Protein AF-A0A967YFQ2-F1 (afdb_monomer_lite)

Radius of gyration: 12.07 Å; chains: 1; bounding box: 28×14×35 Å

Secondary structure (DSSP, 8-state):
--EEEEEETT-SSS-HHHHHHHHHH--SSEEEEEETT--TT-HHHHHHHHHHHHHHHHHHHHHHH-

Sequence (66 aa):
VPVLFVHGTDDRRVPPEMSRRLYENTSSPKRIKFIKGGGHNNSGTIGGEDYIRTISEFEDFIRKTS

pLDDT: mean 97.16, std 4.01, range [70.44, 98.69]

Structure (mmCIF, N/CA/C/O backbone):
data_AF-A0A967YFQ2-F1
#
_entry.id   AF-A0A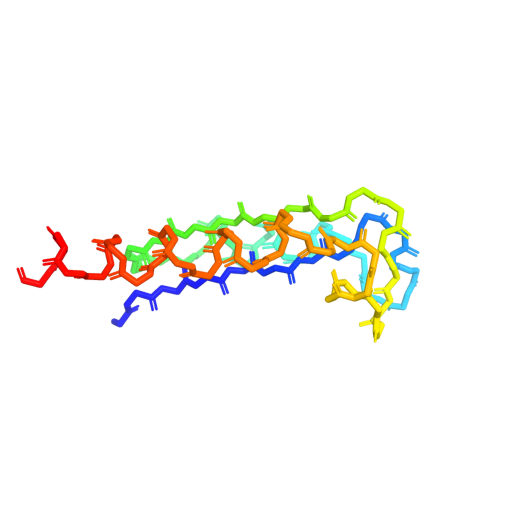967YFQ2-F1
#
loop_
_atom_site.group_PDB
_atom_site.id
_atom_site.type_symbol
_atom_site.label_atom_id
_atom_site.label_alt_id
_atom_site.label_comp_id
_atom_site.label_asym_id
_atom_site.label_entity_id
_atom_site.label_seq_id
_atom_site.pdbx_PDB_ins_code
_atom_site.Cartn_x
_atom_site.Cartn_y
_atom_site.Cartn_z
_atom_site.occupancy
_atom_site.B_iso_or_equiv
_atom_site.auth_seq_id
_atom_site.auth_comp_id
_atom_site.auth_asym_id
_atom_site.auth_atom_id
_atom_site.pdbx_PDB_model_num
ATOM 1 N N . VAL A 1 1 ? -12.884 -6.773 10.128 1.00 92.62 1 VAL A N 1
ATOM 2 C CA . VAL A 1 1 ? -11.472 -7.218 10.030 1.00 92.62 1 VAL A CA 1
ATOM 3 C C . VAL A 1 1 ? -10.697 -6.127 9.310 1.00 92.62 1 VAL A C 1
ATOM 5 O O . VAL A 1 1 ? -11.186 -5.699 8.270 1.00 92.62 1 VAL A O 1
ATOM 8 N N . PRO A 1 2 ? -9.579 -5.614 9.849 1.00 97.62 2 PRO A N 1
ATOM 9 C CA . PRO A 1 2 ? -8.760 -4.626 9.147 1.00 97.62 2 PRO A CA 1
ATOM 10 C C . PRO A 1 2 ? -8.216 -5.166 7.815 1.00 97.62 2 PRO A C 1
ATOM 12 O O . PRO A 1 2 ? -7.881 -6.346 7.732 1.00 97.62 2 PRO A O 1
ATOM 15 N N . VAL A 1 3 ? -8.104 -4.319 6.785 1.00 98.25 3 VAL A N 1
ATOM 16 C CA . VAL A 1 3 ? -7.649 -4.727 5.437 1.00 98.25 3 VAL A CA 1
ATOM 17 C C . VAL A 1 3 ? -6.483 -3.864 4.951 1.00 98.25 3 VAL A C 1
ATOM 19 O O . VAL A 1 3 ? -6.544 -2.634 5.002 1.00 98.25 3 VAL A O 1
ATOM 22 N N . LEU A 1 4 ? -5.443 -4.512 4.426 1.00 98.56 4 LEU A N 1
ATOM 23 C CA . LEU A 1 4 ? -4.342 -3.871 3.713 1.00 98.56 4 LEU A CA 1
ATOM 24 C C . LEU A 1 4 ? -4.410 -4.228 2.229 1.00 98.56 4 LEU A C 1
ATOM 26 O O . LEU A 1 4 ? -4.386 -5.401 1.865 1.00 98.56 4 LEU A O 1
ATOM 30 N N . PHE A 1 5 ? -4.433 -3.209 1.377 1.00 98.56 5 PHE A N 1
ATOM 31 C CA . PHE A 1 5 ? -4.260 -3.358 -0.064 1.00 98.56 5 PHE A CA 1
ATOM 32 C C . PHE A 1 5 ? -2.817 -3.012 -0.436 1.00 98.56 5 PHE A C 1
ATOM 34 O O . PHE A 1 5 ? -2.366 -1.904 -0.155 1.00 98.56 5 PHE A O 1
ATOM 41 N N . VAL A 1 6 ? -2.103 -3.919 -1.101 1.00 98.44 6 VAL A N 1
ATOM 42 C CA . VAL A 1 6 ? -0.788 -3.638 -1.701 1.00 98.44 6 VAL A CA 1
ATOM 43 C C . VAL A 1 6 ? -0.880 -3.896 -3.196 1.00 98.44 6 VAL A C 1
ATOM 45 O O . VAL A 1 6 ? -1.385 -4.941 -3.601 1.00 98.44 6 VAL A O 1
ATOM 48 N N . HIS A 1 7 ? -0.439 -2.943 -4.015 1.00 98.69 7 HIS A N 1
ATOM 49 C CA . HIS A 1 7 ? -0.605 -3.034 -5.462 1.00 98.69 7 HIS A CA 1
ATOM 50 C C . HIS A 1 7 ? 0.547 -2.370 -6.225 1.00 98.69 7 HIS A C 1
ATOM 52 O O . HIS A 1 7 ? 1.006 -1.293 -5.849 1.00 98.69 7 HIS A O 1
ATOM 58 N N . GLY A 1 8 ? 1.008 -2.984 -7.313 1.00 98.50 8 GLY A N 1
ATOM 59 C CA . GLY A 1 8 ? 2.072 -2.440 -8.156 1.00 98.50 8 GLY A CA 1
ATOM 60 C C . GLY A 1 8 ? 1.552 -1.431 -9.188 1.00 98.50 8 GLY A C 1
ATOM 61 O O . GLY A 1 8 ? 0.569 -1.705 -9.860 1.00 98.50 8 GLY A O 1
ATOM 62 N N . THR A 1 9 ? 2.191 -0.267 -9.349 1.00 98.44 9 THR A N 1
ATOM 63 C CA . THR A 1 9 ? 1.698 0.789 -10.267 1.00 98.44 9 THR A CA 1
ATOM 64 C C . THR A 1 9 ? 1.761 0.435 -11.751 1.00 98.44 9 THR A C 1
ATOM 66 O O . THR A 1 9 ? 1.094 1.077 -12.558 1.00 98.44 9 THR A O 1
ATOM 69 N N . ASP A 1 10 ? 2.564 -0.561 -12.106 1.00 98.38 10 ASP A N 1
ATOM 70 C CA . ASP A 1 10 ? 2.846 -0.977 -13.477 1.00 98.38 10 ASP A CA 1
ATOM 71 C C . ASP A 1 10 ? 2.145 -2.310 -13.801 1.00 98.38 10 ASP A C 1
ATOM 73 O O . ASP A 1 10 ? 2.412 -2.936 -14.833 1.00 98.38 10 ASP A O 1
ATOM 77 N N . ASP A 1 11 ? 1.227 -2.764 -12.937 1.00 98.19 11 ASP A N 1
ATOM 78 C CA . ASP A 1 11 ? 0.359 -3.896 -13.235 1.00 98.19 11 ASP A CA 1
ATOM 79 C C . ASP A 1 11 ? -0.638 -3.526 -14.345 1.00 98.19 11 ASP A C 1
ATOM 81 O O . ASP A 1 11 ? -1.601 -2.786 -14.161 1.00 98.19 11 ASP A O 1
ATOM 85 N N . ARG A 1 12 ? -0.389 -4.067 -15.540 1.00 96.19 12 ARG A N 1
ATOM 86 C CA . ARG A 1 12 ? -1.261 -3.907 -16.712 1.00 96.19 12 ARG A CA 1
ATOM 87 C C . ARG A 1 12 ? -2.326 -4.997 -16.824 1.00 96.19 12 ARG A C 1
ATOM 89 O O . ARG A 1 12 ? -3.211 -4.879 -17.666 1.00 96.19 12 ARG A O 1
ATOM 96 N N . ARG A 1 13 ? -2.221 -6.075 -16.039 1.00 97.75 13 ARG A N 1
ATOM 97 C CA . ARG A 1 13 ? -3.205 -7.171 -16.023 1.00 97.75 13 ARG A CA 1
ATOM 98 C C . ARG A 1 13 ? -4.368 -6.821 -15.109 1.00 97.75 13 ARG A C 1
ATOM 100 O O . ARG A 1 13 ? -5.517 -7.032 -15.480 1.00 97.75 13 ARG A O 1
ATOM 107 N N . VAL A 1 14 ? -4.057 -6.265 -13.943 1.00 97.19 14 VAL A N 1
ATOM 108 C CA . VAL A 1 14 ? -5.02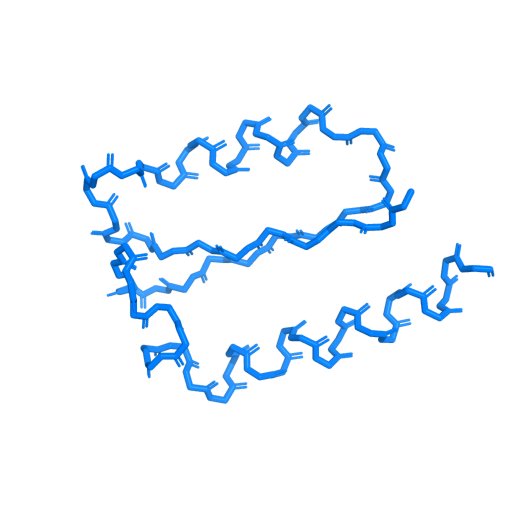8 -5.765 -12.971 1.00 97.19 14 VAL A CA 1
ATOM 109 C C . VAL A 1 14 ? -4.636 -4.327 -12.639 1.00 97.19 14 VAL A C 1
ATOM 111 O O . VAL A 1 14 ? -3.722 -4.137 -11.853 1.00 97.19 14 VAL A O 1
ATOM 114 N N . PRO A 1 15 ? -5.276 -3.311 -13.242 1.00 97.62 15 PRO A N 1
ATOM 115 C CA . PRO A 1 15 ? -4.863 -1.922 -13.056 1.00 97.62 15 PRO A CA 1
ATOM 116 C C . PRO A 1 15 ? -4.975 -1.422 -11.599 1.00 97.62 15 PRO A C 1
ATOM 118 O O . PRO A 1 15 ? -5.943 -1.777 -10.911 1.00 97.62 15 PRO A O 1
ATOM 121 N N . PRO A 1 16 ? -4.077 -0.522 -11.142 1.00 98.12 16 PRO A N 1
ATOM 122 C CA . PRO A 1 16 ? -4.068 0.032 -9.778 1.00 98.12 16 PRO A CA 1
ATOM 123 C C . PRO A 1 16 ? -5.376 0.684 -9.327 1.00 98.12 16 PRO A C 1
ATOM 125 O O . PRO A 1 16 ? -5.712 0.693 -8.136 1.00 98.12 16 PRO A O 1
ATOM 128 N N . GLU A 1 17 ? -6.147 1.214 -10.272 1.00 98.31 17 GLU A N 1
ATOM 129 C CA . GLU A 1 17 ? -7.459 1.809 -10.040 1.00 98.31 17 GLU A CA 1
ATOM 130 C C . GLU A 1 17 ? -8.445 0.797 -9.441 1.00 98.31 17 GLU A C 1
ATOM 132 O O . GLU A 1 17 ? -9.326 1.183 -8.672 1.00 98.31 17 GLU A O 1
ATOM 137 N N . MET A 1 18 ? -8.287 -0.501 -9.723 1.00 98.44 18 MET A N 1
ATOM 138 C CA . MET A 1 18 ? -9.119 -1.545 -9.121 1.00 98.44 18 MET A CA 1
ATOM 139 C C . MET A 1 18 ? -8.894 -1.633 -7.607 1.00 98.44 18 MET A C 1
ATOM 141 O O . MET A 1 18 ? -9.865 -1.659 -6.848 1.00 98.44 18 MET A O 1
ATOM 145 N N . SER A 1 19 ? -7.640 -1.585 -7.142 1.00 98.38 19 SER A N 1
ATOM 146 C CA . SER A 1 19 ? -7.339 -1.522 -5.705 1.00 98.38 19 SER A CA 1
ATOM 147 C C . SER A 1 19 ? -7.815 -0.216 -5.067 1.00 98.38 19 SER A C 1
ATOM 149 O O . SER A 1 19 ? -8.301 -0.263 -3.938 1.00 98.38 19 SER A O 1
ATOM 151 N N . ARG A 1 20 ? -7.765 0.930 -5.772 1.00 98.56 20 ARG A N 1
ATOM 152 C CA . ARG A 1 20 ? -8.379 2.179 -5.264 1.00 98.56 20 ARG A CA 1
ATOM 153 C C . ARG A 1 20 ? -9.878 2.021 -5.052 1.00 98.56 20 ARG A C 1
ATOM 155 O O . ARG A 1 20 ? -10.361 2.335 -3.970 1.00 98.56 20 ARG A O 1
ATOM 162 N N . ARG A 1 21 ? -10.597 1.468 -6.033 1.00 98.69 21 ARG A N 1
ATOM 163 C CA . ARG A 1 21 ? -12.048 1.249 -5.934 1.00 98.69 21 ARG A CA 1
ATOM 164 C C . ARG A 1 21 ? -12.403 0.339 -4.762 1.00 98.69 21 ARG A C 1
ATOM 166 O O . ARG A 1 21 ? -13.327 0.648 -4.012 1.00 98.69 21 ARG A O 1
ATOM 173 N N . LEU A 1 22 ? -11.670 -0.760 -4.572 1.00 98.56 22 LEU A N 1
ATOM 174 C CA . LEU A 1 22 ? -11.870 -1.644 -3.419 1.00 98.56 22 LEU A CA 1
ATOM 175 C C . LEU A 1 22 ? -11.589 -0.919 -2.101 1.00 98.56 22 LEU A C 1
ATOM 177 O O . LEU A 1 22 ? -12.394 -1.006 -1.173 1.00 98.56 22 LEU A O 1
ATOM 181 N N . TYR A 1 23 ? -10.490 -0.165 -2.029 1.00 98.69 23 TYR A N 1
ATOM 182 C CA . TYR A 1 23 ? -10.160 0.635 -0.857 1.00 98.69 23 TYR A CA 1
ATOM 183 C C . TYR A 1 23 ? -11.282 1.622 -0.535 1.00 98.69 23 TYR A C 1
ATOM 185 O O . TYR A 1 23 ? -11.798 1.597 0.574 1.00 98.69 23 TYR A O 1
ATOM 193 N N . GLU A 1 24 ? -11.737 2.432 -1.488 1.00 98.62 24 GLU A N 1
ATOM 194 C CA . GLU A 1 24 ? -12.816 3.411 -1.295 1.00 98.62 24 GLU A CA 1
ATOM 195 C C . GLU A 1 24 ? -14.101 2.768 -0.758 1.00 98.62 24 GLU A C 1
ATOM 197 O O . GLU A 1 24 ? -14.663 3.265 0.217 1.00 98.62 24 GLU A O 1
ATOM 202 N N . ASN A 1 25 ? -14.485 1.606 -1.294 1.00 98.50 25 ASN A N 1
ATOM 203 C CA . ASN A 1 25 ? -15.716 0.896 -0.929 1.00 98.50 25 ASN A CA 1
ATOM 204 C C . ASN A 1 25 ? -15.592 -0.014 0.310 1.00 98.50 25 ASN A C 1
ATOM 206 O O . ASN A 1 25 ? -16.574 -0.618 0.731 1.00 98.50 25 ASN A O 1
ATOM 210 N N . THR A 1 26 ? -14.413 -0.128 0.926 1.00 98.38 26 THR A N 1
ATOM 211 C CA . THR A 1 26 ? -14.233 -0.937 2.142 1.00 98.38 26 THR A CA 1
ATOM 212 C C . THR A 1 26 ? -14.654 -0.148 3.386 1.00 98.38 26 THR A C 1
ATOM 214 O O . THR A 1 26 ? -14.069 0.888 3.684 1.00 98.38 26 THR A O 1
ATOM 217 N N . SER A 1 27 ? -15.637 -0.624 4.155 1.00 97.69 27 SER A N 1
ATOM 218 C CA . SER A 1 27 ? -16.079 0.060 5.390 1.00 97.69 27 SER A CA 1
ATOM 219 C C . SER A 1 27 ? -15.243 -0.285 6.628 1.00 97.69 27 SER A C 1
ATOM 221 O O . SER A 1 27 ? -15.279 0.437 7.619 1.00 97.69 27 SER A O 1
ATOM 223 N N . SER A 1 28 ? -14.492 -1.389 6.591 1.00 96.88 28 SER A N 1
ATOM 224 C CA . SER A 1 28 ? -13.575 -1.761 7.676 1.00 96.88 28 SER A CA 1
ATOM 225 C C . SER A 1 28 ? -12.359 -0.824 7.738 1.00 96.88 28 SER A C 1
ATOM 227 O O . SER A 1 28 ? -12.009 -0.214 6.722 1.00 96.88 28 SER A O 1
ATOM 229 N N . PRO A 1 29 ? -11.664 -0.742 8.893 1.00 97.69 29 PRO A N 1
ATOM 230 C CA . PRO A 1 29 ? -10.376 -0.064 8.983 1.00 97.69 29 PRO A CA 1
ATOM 231 C C . PRO A 1 29 ? -9.431 -0.552 7.883 1.00 97.69 29 PRO A C 1
ATOM 233 O O . PRO A 1 29 ? -9.254 -1.756 7.689 1.00 97.69 29 PRO A O 1
ATOM 236 N N . LYS A 1 30 ? -8.861 0.388 7.130 1.00 98.12 30 LYS A N 1
ATOM 237 C CA . LYS A 1 30 ? -8.182 0.087 5.870 1.00 98.12 30 LYS A CA 1
ATOM 238 C C . LYS A 1 30 ? -6.910 0.898 5.667 1.00 98.12 30 LYS A C 1
ATOM 240 O O . LYS A 1 30 ? -6.789 2.037 6.134 1.00 98.12 30 LYS A O 1
ATOM 245 N N . ARG A 1 31 ? -5.973 0.304 4.930 1.00 98.44 31 ARG A N 1
ATOM 246 C CA . ARG A 1 31 ? -4.751 0.933 4.412 1.00 98.44 31 ARG A CA 1
ATOM 247 C C . ARG A 1 31 ? -4.520 0.501 2.967 1.00 98.44 31 ARG A C 1
ATOM 249 O O . ARG A 1 31 ? -4.935 -0.586 2.571 1.00 98.44 31 ARG A O 1
ATOM 256 N N . ILE A 1 32 ? -3.865 1.354 2.188 1.00 98.69 32 ILE A N 1
ATOM 257 C CA . ILE A 1 32 ? -3.468 1.050 0.813 1.00 98.69 32 ILE A CA 1
ATOM 258 C C . ILE A 1 32 ? -2.032 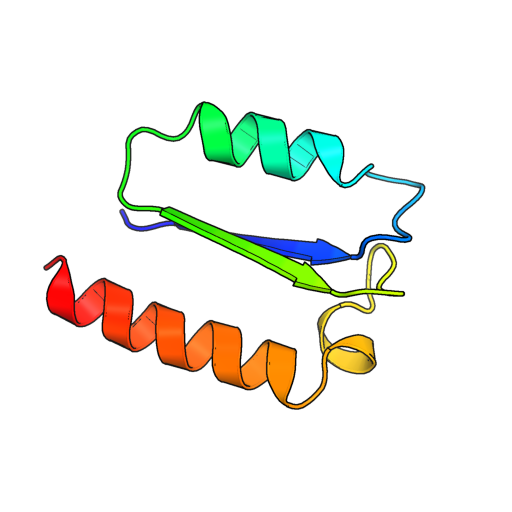1.501 0.566 1.00 98.69 32 ILE A C 1
ATOM 260 O O . ILE A 1 32 ? -1.633 2.582 0.999 1.00 98.69 32 ILE A O 1
ATOM 264 N N . LYS A 1 33 ? -1.275 0.672 -0.150 1.00 98.62 33 LYS A N 1
ATOM 2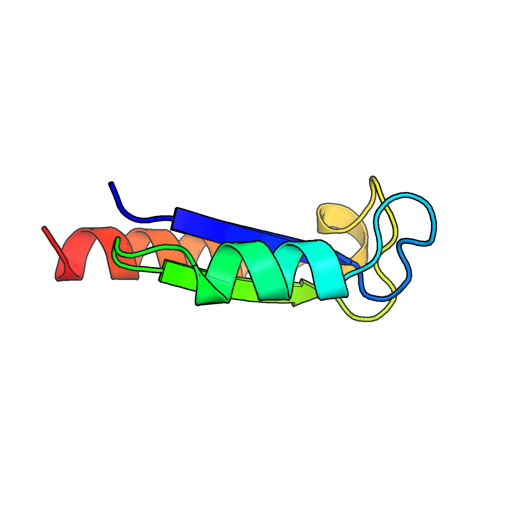65 C CA . LYS A 1 33 ? 0.093 0.936 -0.576 1.00 98.62 33 LYS A CA 1
ATOM 266 C C . LYS A 1 33 ? 0.244 0.662 -2.065 1.00 98.62 33 LYS A C 1
ATOM 268 O O . LYS A 1 33 ? -0.041 -0.439 -2.532 1.00 98.62 33 LYS A O 1
ATOM 273 N N . PHE A 1 34 ? 0.755 1.655 -2.786 1.00 98.50 34 PHE A N 1
ATOM 274 C CA . PHE A 1 34 ? 1.191 1.483 -4.165 1.00 98.50 34 PHE A CA 1
ATOM 275 C C . PHE A 1 34 ? 2.707 1.315 -4.227 1.00 98.50 34 PHE A C 1
ATOM 277 O O . PHE A 1 34 ? 3.444 2.158 -3.716 1.00 98.50 34 PHE A O 1
ATOM 284 N N . ILE A 1 35 ? 3.161 0.238 -4.863 1.00 98.50 35 ILE A N 1
ATOM 285 C CA . ILE A 1 35 ? 4.573 -0.036 -5.124 1.00 98.50 35 ILE A CA 1
ATOM 286 C C . ILE A 1 35 ? 4.909 0.498 -6.514 1.00 98.50 35 ILE A C 1
ATOM 288 O O . ILE A 1 35 ? 4.498 -0.070 -7.529 1.00 98.50 35 ILE A O 1
ATOM 292 N N . LYS A 1 36 ? 5.634 1.619 -6.559 1.00 98.06 36 LYS A N 1
ATOM 293 C CA . LYS A 1 36 ? 6.045 2.256 -7.816 1.00 98.06 36 LYS A CA 1
ATOM 294 C C . LYS A 1 36 ? 6.916 1.296 -8.635 1.00 98.06 36 LYS A C 1
ATOM 296 O O . LYS A 1 36 ? 7.887 0.765 -8.110 1.00 98.06 36 LYS A O 1
ATOM 301 N N . GLY A 1 37 ? 6.575 1.084 -9.904 1.00 97.69 37 GLY A N 1
ATOM 302 C CA . GLY A 1 37 ? 7.270 0.146 -10.796 1.00 97.69 37 GLY A CA 1
ATOM 303 C C . GLY A 1 37 ? 6.912 -1.330 -10.578 1.00 97.69 37 GLY A C 1
ATOM 304 O O . GLY A 1 37 ? 7.393 -2.197 -11.306 1.00 97.69 37 GLY A O 1
ATOM 305 N N . GLY A 1 38 ? 6.086 -1.649 -9.575 1.00 98.00 38 GLY A N 1
ATOM 306 C CA . GLY A 1 38 ? 5.616 -3.011 -9.339 1.00 98.00 38 GLY A CA 1
ATOM 307 C C . GLY A 1 38 ? 4.612 -3.431 -10.408 1.00 98.00 38 GLY A C 1
ATOM 308 O O . GLY A 1 38 ? 3.690 -2.689 -10.714 1.00 98.00 38 GLY A O 1
ATOM 309 N N . GLY A 1 39 ? 4.765 -4.627 -10.953 1.00 97.19 39 GLY A N 1
ATOM 310 C CA . GLY A 1 39 ? 3.765 -5.328 -11.745 1.00 97.19 39 GLY A CA 1
ATOM 311 C C . GLY A 1 39 ? 3.013 -6.385 -10.931 1.00 97.19 39 GLY A C 1
ATOM 312 O O . GLY A 1 39 ? 3.127 -6.476 -9.707 1.00 97.19 39 GLY A O 1
ATOM 313 N N . HIS A 1 40 ? 2.280 -7.234 -11.651 1.00 97.62 40 HIS A N 1
ATOM 314 C CA . HIS A 1 40 ? 1.306 -8.175 -11.090 1.00 97.62 40 HIS A CA 1
ATOM 315 C C . HIS A 1 40 ? 1.837 -9.080 -9.966 1.00 97.62 40 HIS A C 1
ATOM 317 O O . HIS A 1 40 ? 1.174 -9.274 -8.955 1.00 97.62 40 HIS A O 1
ATOM 323 N N . ASN A 1 41 ? 3.057 -9.605 -10.118 1.00 97.12 41 ASN A N 1
ATOM 324 C CA . ASN A 1 41 ? 3.590 -10.662 -9.247 1.00 97.12 41 ASN A CA 1
ATOM 325 C C . ASN A 1 41 ? 4.900 -10.289 -8.540 1.00 97.12 41 ASN A C 1
ATOM 327 O O . ASN A 1 41 ? 5.583 -11.167 -8.024 1.00 97.12 41 ASN A O 1
ATOM 331 N N . ASN A 1 42 ? 5.305 -9.018 -8.549 1.00 97.25 42 ASN A N 1
ATOM 332 C CA . ASN A 1 42 ? 6.639 -8.626 -8.072 1.00 97.25 42 ASN A CA 1
ATOM 333 C C . ASN A 1 42 ? 6.625 -7.444 -7.092 1.00 97.25 42 ASN A C 1
ATOM 335 O O . ASN A 1 42 ? 7.675 -6.866 -6.831 1.00 97.25 42 ASN A O 1
ATOM 339 N N . SER A 1 43 ? 5.469 -7.100 -6.518 1.00 96.56 43 SER A N 1
ATOM 340 C CA . SER A 1 43 ? 5.366 -5.990 -5.558 1.00 96.56 43 SER A CA 1
ATOM 341 C C . SER A 1 43 ? 6.254 -6.191 -4.322 1.00 96.56 43 SER A C 1
ATOM 343 O O . SER A 1 43 ? 6.806 -5.219 -3.820 1.00 96.56 43 SER A O 1
ATOM 345 N N . GLY A 1 44 ? 6.468 -7.437 -3.881 1.00 96.69 44 GLY A N 1
ATOM 346 C CA . GLY A 1 44 ? 7.431 -7.750 -2.818 1.00 96.69 44 GLY A CA 1
ATOM 347 C C . GLY A 1 44 ? 8.882 -7.485 -3.231 1.00 96.69 44 GLY A C 1
ATOM 348 O O . GLY A 1 44 ? 9.621 -6.828 -2.507 1.00 96.69 44 GLY A O 1
ATOM 349 N N . THR A 1 45 ? 9.284 -7.933 -4.424 1.00 98.12 45 THR A N 1
ATOM 350 C CA . THR A 1 45 ? 10.651 -7.745 -4.937 1.00 98.12 45 THR A CA 1
ATOM 351 C C . THR A 1 45 ? 10.957 -6.284 -5.258 1.00 98.12 45 THR A C 1
ATOM 353 O O . THR A 1 45 ? 12.000 -5.784 -4.856 1.00 98.12 45 THR A O 1
ATOM 356 N N . ILE A 1 46 ? 10.055 -5.591 -5.962 1.00 98.31 46 ILE A N 1
ATOM 357 C CA . ILE A 1 46 ? 10.234 -4.181 -6.340 1.00 98.31 46 ILE A CA 1
ATOM 358 C C . ILE A 1 46 ? 10.100 -3.263 -5.124 1.00 98.31 46 ILE A C 1
ATOM 360 O O . ILE A 1 46 ? 10.819 -2.275 -5.016 1.00 98.31 46 ILE A O 1
ATOM 364 N N . GLY A 1 47 ? 9.190 -3.586 -4.202 1.00 97.38 47 GLY A N 1
ATOM 365 C CA . GLY A 1 47 ? 8.976 -2.799 -2.992 1.00 97.38 47 GLY A CA 1
ATOM 366 C C . GLY A 1 47 ? 10.058 -2.998 -1.933 1.00 97.38 47 GLY A C 1
ATOM 367 O O . GLY A 1 47 ? 10.279 -2.089 -1.139 1.00 97.38 47 GLY A O 1
ATOM 368 N N . GLY A 1 48 ? 10.738 -4.149 -1.909 1.00 98.19 48 GLY A N 1
ATOM 369 C CA . GLY A 1 48 ? 11.846 -4.423 -0.994 1.00 98.19 48 GLY A CA 1
ATOM 370 C C . GLY A 1 48 ? 11.512 -4.072 0.459 1.00 98.19 48 GLY A C 1
ATOM 371 O O . GLY A 1 48 ? 10.491 -4.496 1.003 1.00 98.19 48 GLY A O 1
ATOM 372 N N . GLU A 1 49 ? 12.352 -3.247 1.081 1.00 97.94 49 GLU A N 1
ATOM 373 C CA . GLU A 1 49 ? 12.157 -2.780 2.460 1.00 97.94 49 GLU A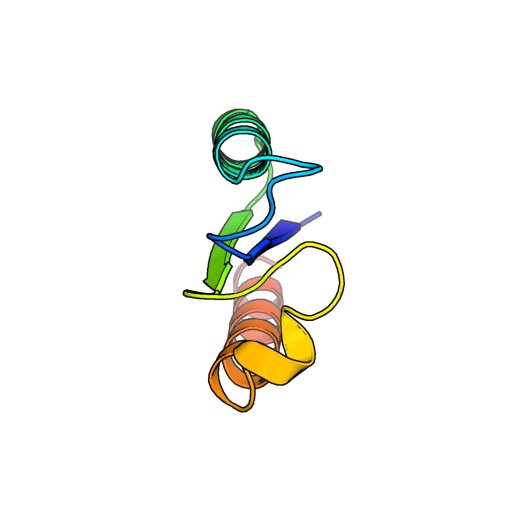 CA 1
ATOM 374 C C . GLU A 1 49 ? 10.850 -2.006 2.661 1.00 97.94 49 GLU A C 1
ATOM 376 O O . GLU A 1 49 ? 10.220 -2.123 3.709 1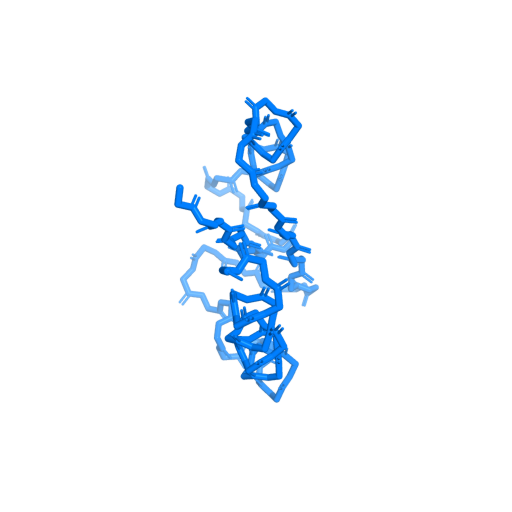.00 97.94 49 GLU A O 1
ATOM 381 N N . ASP A 1 50 ? 10.398 -1.246 1.662 1.00 97.44 50 ASP A N 1
ATOM 382 C CA . ASP A 1 50 ? 9.151 -0.485 1.743 1.00 97.44 50 ASP A CA 1
ATOM 383 C C . ASP A 1 50 ? 7.926 -1.411 1.777 1.00 97.44 50 ASP A C 1
ATOM 385 O O . ASP A 1 50 ? 6.951 -1.128 2.478 1.00 97.44 50 ASP A O 1
ATOM 389 N N . TYR A 1 51 ? 7.996 -2.553 1.084 1.00 98.38 51 TYR A N 1
ATOM 390 C CA . TYR A 1 51 ? 6.980 -3.600 1.184 1.00 98.38 51 TYR A CA 1
ATOM 391 C C . TYR A 1 51 ? 6.944 -4.184 2.600 1.00 98.38 51 TYR A C 1
ATOM 393 O O . TYR A 1 51 ? 5.883 -4.201 3.219 1.00 98.38 51 TYR A O 1
ATOM 401 N N . ILE A 1 52 ? 8.096 -4.595 3.145 1.00 98.38 52 ILE A N 1
ATOM 402 C CA . ILE A 1 52 ? 8.184 -5.178 4.496 1.00 98.38 52 ILE A CA 1
ATOM 403 C C . ILE A 1 52 ? 7.716 -4.183 5.561 1.00 98.38 52 ILE A C 1
ATOM 405 O O . ILE A 1 52 ? 6.886 -4.529 6.400 1.00 98.38 52 ILE A O 1
ATOM 409 N N . ARG A 1 53 ? 8.163 -2.925 5.479 1.00 98.44 53 ARG A N 1
ATOM 410 C CA . ARG A 1 53 ? 7.726 -1.851 6.378 1.00 98.44 53 ARG A CA 1
ATOM 411 C C . ARG A 1 53 ? 6.215 -1.650 6.326 1.00 98.44 53 ARG A C 1
ATOM 413 O O . ARG A 1 53 ? 5.598 -1.518 7.375 1.00 98.44 53 ARG A O 1
ATOM 420 N N . THR A 1 54 ? 5.613 -1.678 5.136 1.00 98.50 54 THR A N 1
ATOM 421 C CA . THR A 1 54 ? 4.152 -1.562 4.986 1.00 98.50 54 THR A CA 1
ATOM 422 C C . THR A 1 54 ? 3.422 -2.673 5.750 1.00 98.50 54 THR A C 1
ATOM 424 O O . THR A 1 54 ? 2.385 -2.412 6.360 1.00 98.50 54 THR A O 1
ATOM 427 N N . ILE A 1 55 ? 3.954 -3.902 5.740 1.00 98.31 55 ILE A N 1
ATOM 428 C CA . ILE A 1 55 ? 3.375 -5.014 6.505 1.00 98.31 55 ILE A CA 1
ATOM 429 C C . ILE A 1 55 ? 3.504 -4.757 8.011 1.00 98.31 55 ILE A C 1
ATOM 431 O O . ILE A 1 55 ? 2.497 -4.821 8.711 1.00 98.31 55 ILE A O 1
ATOM 435 N N . SER A 1 56 ? 4.691 -4.393 8.506 1.00 98.31 56 SER A N 1
ATOM 436 C CA . SER A 1 56 ? 4.902 -4.101 9.934 1.00 98.31 56 SER A CA 1
ATOM 437 C C . SER A 1 56 ? 4.037 -2.936 10.435 1.00 98.31 56 SER A C 1
ATOM 439 O O . SER A 1 56 ? 3.396 -3.033 11.478 1.00 98.31 56 SER A O 1
ATOM 441 N N . GLU A 1 57 ? 3.931 -1.853 9.662 1.00 98.25 57 GLU A N 1
ATOM 442 C CA . GLU A 1 57 ? 3.049 -0.721 9.981 1.00 98.25 57 GLU A CA 1
ATOM 443 C C . GLU A 1 57 ? 1.572 -1.138 10.029 1.00 98.25 57 GLU A C 1
ATOM 445 O O . GLU A 1 57 ? 0.782 -0.586 10.802 1.00 98.25 57 GLU A O 1
ATOM 450 N N . PHE A 1 58 ? 1.180 -2.115 9.208 1.00 98.44 58 PHE A N 1
ATOM 451 C CA . PHE A 1 58 ? -0.174 -2.646 9.222 1.00 98.44 58 PHE A CA 1
ATOM 452 C C . PHE A 1 58 ? -0.443 -3.551 10.431 1.00 98.44 58 PHE A C 1
ATOM 454 O O . PHE A 1 58 ? -1.533 -3.485 10.999 1.00 98.44 58 PHE A O 1
ATOM 461 N N . GLU A 1 59 ? 0.536 -4.335 10.886 1.00 98.00 59 GLU A N 1
ATOM 462 C CA . GLU A 1 59 ? 0.438 -5.089 12.145 1.00 98.00 59 GLU A CA 1
ATOM 463 C C . GLU A 1 59 ? 0.219 -4.151 13.341 1.00 98.00 59 GLU A C 1
ATOM 465 O O . GLU A 1 59 ? -0.687 -4.367 14.153 1.00 98.00 59 GLU A O 1
ATOM 470 N N . ASP A 1 60 ? 0.975 -3.054 13.411 1.00 97.88 60 ASP A N 1
ATOM 471 C CA . ASP A 1 60 ? 0.789 -2.019 14.433 1.00 97.88 60 ASP A CA 1
ATOM 472 C C . ASP A 1 60 ? -0.577 -1.334 14.322 1.00 97.88 60 ASP A C 1
ATOM 474 O O . ASP A 1 60 ? -1.229 -1.039 15.329 1.00 97.88 60 ASP A O 1
ATOM 478 N N . PHE A 1 61 ? -1.038 -1.085 13.095 1.00 97.31 61 PHE A N 1
ATOM 479 C CA . PHE A 1 61 ? -2.371 -0.548 12.841 1.00 97.31 61 PHE A CA 1
ATOM 480 C C . PHE A 1 61 ? -3.474 -1.478 13.361 1.00 97.31 61 PHE A C 1
ATOM 482 O O . PHE A 1 61 ? -4.427 -0.997 13.980 1.00 97.31 61 PHE A O 1
ATOM 489 N N . ILE A 1 62 ? -3.337 -2.795 13.175 1.00 97.38 62 ILE A N 1
ATOM 490 C CA . ILE A 1 62 ? -4.282 -3.785 13.709 1.00 97.38 62 ILE A CA 1
ATOM 491 C C . ILE A 1 62 ? -4.328 -3.709 15.239 1.00 97.38 62 ILE A C 1
ATOM 493 O O . ILE A 1 62 ? -5.420 -3.619 15.804 1.00 97.38 62 ILE A O 1
ATOM 497 N N . ARG A 1 63 ? -3.168 -3.678 15.911 1.00 96.31 63 ARG A N 1
ATOM 498 C CA . ARG A 1 63 ? -3.086 -3.609 17.385 1.00 96.31 63 ARG A CA 1
ATOM 499 C C . ARG A 1 63 ? -3.768 -2.370 17.966 1.00 96.31 63 ARG A C 1
ATOM 501 O O . ARG A 1 63 ? -4.337 -2.452 19.043 1.00 96.31 63 ARG A O 1
ATOM 508 N N . LYS A 1 64 ? -3.718 -1.237 17.259 1.00 90.56 64 LYS A N 1
ATOM 509 C CA . LYS A 1 64 ? -4.333 0.035 17.689 1.00 90.56 64 LYS A CA 1
ATOM 510 C C . LYS A 1 64 ? -5.831 0.133 17.404 1.00 90.56 64 LYS A C 1
ATOM 512 O O . LYS A 1 64 ? -6.479 1.040 17.912 1.00 90.56 64 LYS A O 1
ATOM 517 N N . THR A 1 65 ? -6.351 -0.739 16.547 1.00 82.44 65 THR A N 1
ATOM 518 C CA . THR A 1 65 ? -7.761 -0.729 16.125 1.00 82.44 65 THR A CA 1
ATOM 519 C C . THR A 1 65 ? -8.556 -1.888 16.742 1.00 82.44 65 THR A C 1
ATOM 521 O O . THR A 1 65 ? -9.731 -2.059 16.422 1.00 82.44 65 THR A O 1
ATOM 524 N N . SER A 1 66 ? -7.903 -2.698 17.583 1.00 70.44 66 SER A N 1
ATOM 525 C CA . SER A 1 66 ? -8.511 -3.785 18.359 1.00 70.44 66 SER A CA 1
ATOM 526 C C . SER A 1 66 ? -8.929 -3.315 19.747 1.00 70.44 66 SER A C 1
ATOM 528 O O . SER A 1 66 ? -8.333 -2.328 20.232 1.00 70.44 66 SER A O 1
#

Foldseek 3Di:
DEDEAEEECPAPPDHPVVSVVVQVPDPHHYDYYYQYRDYDPCSCVSCPVVVVVSVVVVVVVVVVVD